Protein AF-A0A7C3XHT4-F1 (afdb_monomer)

Radius of gyration: 19.42 Å; Cα contacts (8 Å, |Δi|>4): 138; chains: 1; bounding box: 42×33×52 Å

Mean predicted aligned error: 4.63 Å

Structure (mmCIF, N/CA/C/O backbone):
data_AF-A0A7C3XHT4-F1
#
_entry.id   AF-A0A7C3XHT4-F1
#
loop_
_atom_site.group_PDB
_atom_site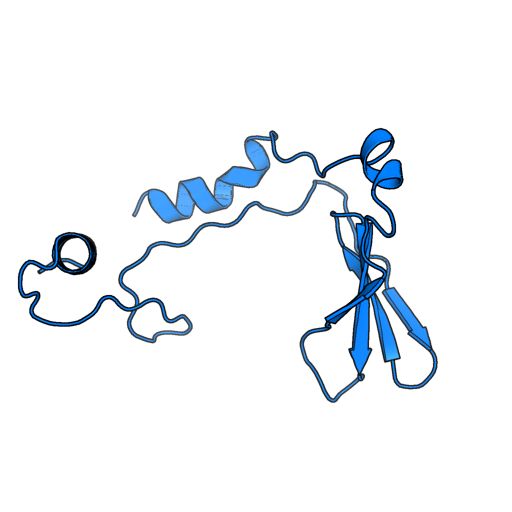.id
_atom_site.type_symbol
_atom_site.label_atom_id
_atom_site.label_alt_id
_atom_site.label_comp_id
_atom_site.label_asym_id
_atom_site.label_entity_id
_atom_site.label_seq_id
_atom_site.pdbx_PDB_ins_code
_atom_site.Cartn_x
_atom_site.Cartn_y
_atom_site.Cartn_z
_atom_site.occupancy
_atom_site.B_iso_or_equiv
_atom_site.auth_seq_id
_atom_site.auth_comp_id
_atom_site.auth_asym_id
_atom_site.auth_atom_id
_atom_site.pdbx_PDB_model_num
ATOM 1 N N . MET A 1 1 ? 20.754 -8.337 -22.516 1.00 83.81 1 MET A N 1
ATOM 2 C CA . MET A 1 1 ? 19.408 -7.756 -22.394 1.00 83.81 1 MET A CA 1
ATOM 3 C C . MET A 1 1 ? 19.260 -7.222 -20.981 1.00 83.81 1 MET A C 1
ATOM 5 O O . MET A 1 1 ? 19.386 -8.001 -20.041 1.00 83.81 1 MET A O 1
ATOM 9 N N . THR A 1 2 ? 19.110 -5.913 -20.820 1.00 93.31 2 THR A N 1
ATOM 10 C CA . THR A 1 2 ? 18.876 -5.274 -19.519 1.00 93.31 2 THR A CA 1
ATOM 11 C C . THR A 1 2 ? 17.486 -5.642 -18.989 1.00 93.31 2 THR A C 1
ATOM 13 O O . THR A 1 2 ? 16.603 -5.974 -19.783 1.00 93.31 2 THR A O 1
ATOM 16 N N . PRO A 1 3 ? 17.243 -5.544 -17.672 1.00 94.06 3 PRO A N 1
ATOM 17 C CA . PRO A 1 3 ? 15.899 -5.630 -17.103 1.00 94.06 3 PRO A CA 1
ATOM 18 C C . PRO A 1 3 ? 14.839 -4.822 -17.864 1.00 94.06 3 PRO A C 1
ATOM 20 O O . PRO A 1 3 ? 13.802 -5.351 -18.262 1.00 94.06 3 PRO A O 1
ATOM 23 N N . ARG A 1 4 ? 15.149 -3.556 -18.177 1.00 93.88 4 ARG A N 1
ATOM 24 C CA . ARG A 1 4 ? 14.274 -2.663 -18.949 1.00 93.88 4 ARG A CA 1
ATOM 25 C C . ARG A 1 4 ? 13.947 -3.224 -20.334 1.00 93.88 4 ARG A C 1
ATOM 27 O O . ARG A 1 4 ? 12.806 -3.125 -20.773 1.00 93.88 4 ARG A O 1
ATOM 34 N N . GLU A 1 5 ? 14.929 -3.796 -21.025 1.00 95.06 5 GLU A N 1
ATOM 35 C CA . GLU A 1 5 ? 14.718 -4.416 -22.337 1.00 95.06 5 GLU A CA 1
ATOM 36 C C . GLU A 1 5 ? 13.829 -5.659 -22.240 1.00 95.06 5 GLU A C 1
ATOM 38 O O . GLU A 1 5 ? 12.932 -5.805 -23.063 1.00 95.06 5 GLU A O 1
ATOM 43 N N . VAL A 1 6 ? 14.009 -6.501 -21.213 1.00 95.62 6 VAL A N 1
ATOM 44 C CA . VAL A 1 6 ? 13.133 -7.663 -20.984 1.00 95.62 6 VAL A CA 1
ATOM 45 C C . VAL A 1 6 ? 11.688 -7.211 -20.805 1.00 95.62 6 VAL A C 1
ATOM 47 O O . VAL A 1 6 ? 10.804 -7.730 -21.488 1.00 95.62 6 VAL A O 1
ATOM 50 N N . ILE A 1 7 ? 11.437 -6.236 -19.924 1.00 95.81 7 ILE A N 1
ATOM 51 C CA . ILE A 1 7 ? 10.077 -5.739 -19.676 1.00 95.81 7 ILE A CA 1
ATOM 52 C C . ILE A 1 7 ? 9.478 -5.131 -20.939 1.00 95.81 7 ILE A C 1
ATOM 54 O O . ILE A 1 7 ? 8.350 -5.469 -21.291 1.00 95.81 7 ILE A O 1
ATOM 58 N N . ARG A 1 8 ? 10.233 -4.302 -21.665 1.00 95.75 8 ARG A N 1
ATOM 59 C CA . ARG A 1 8 ? 9.759 -3.700 -22.914 1.00 95.75 8 ARG A CA 1
ATOM 60 C C . ARG A 1 8 ? 9.353 -4.765 -23.937 1.00 95.75 8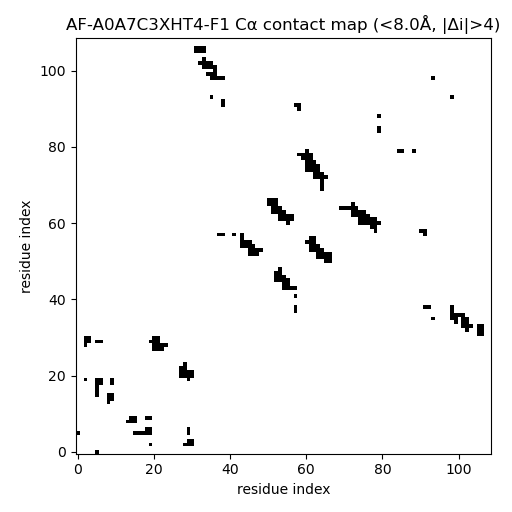 ARG A C 1
ATOM 62 O O . ARG A 1 8 ? 8.235 -4.722 -24.433 1.00 95.75 8 ARG A O 1
ATOM 69 N N . THR A 1 9 ? 10.191 -5.771 -24.178 1.00 95.62 9 THR A N 1
ATOM 70 C CA . THR A 1 9 ? 9.881 -6.847 -25.134 1.00 95.62 9 THR A CA 1
ATOM 71 C C . THR A 1 9 ? 8.700 -7.718 -24.690 1.00 95.62 9 THR A C 1
ATOM 73 O O . THR A 1 9 ? 7.960 -8.211 -25.539 1.00 95.62 9 THR A O 1
ATOM 76 N N . ASN A 1 10 ? 8.491 -7.894 -23.378 1.00 94.75 10 ASN A N 1
ATOM 77 C CA . ASN A 1 10 ? 7.297 -8.561 -22.848 1.00 94.75 10 ASN A CA 1
ATOM 78 C C . ASN A 1 10 ? 6.025 -7.751 -23.131 1.00 94.75 10 ASN A C 1
ATOM 80 O O . ASN A 1 10 ? 5.041 -8.322 -23.588 1.00 94.75 10 ASN A O 1
ATOM 84 N N . LEU A 1 11 ? 6.054 -6.433 -22.900 1.00 95.31 11 LEU A N 1
ATOM 85 C CA . LEU A 1 11 ? 4.926 -5.538 -23.190 1.00 95.31 11 LEU A CA 1
ATOM 86 C C . LEU A 1 11 ? 4.621 -5.455 -24.692 1.00 95.31 11 LEU A C 1
ATOM 88 O O . LEU A 1 11 ? 3.463 -5.353 -25.082 1.00 95.31 11 LEU A O 1
ATOM 92 N N . GLU A 1 12 ? 5.654 -5.524 -25.529 1.00 96.56 12 GLU A N 1
ATOM 93 C CA . GLU A 1 12 ? 5.548 -5.507 -26.993 1.00 96.56 12 GLU A CA 1
ATOM 94 C C . GLU A 1 12 ? 5.221 -6.886 -27.594 1.00 96.56 12 GLU A C 1
ATOM 96 O O . GLU A 1 12 ? 5.047 -6.999 -28.806 1.00 96.56 12 GLU A O 1
ATOM 101 N N . CYS A 1 13 ? 5.162 -7.946 -26.779 1.00 93.88 13 CYS A N 1
ATOM 102 C CA . CYS A 1 13 ? 4.976 -9.332 -27.222 1.00 93.88 13 CYS A CA 1
ATOM 103 C C . CYS A 1 13 ? 5.988 -9.795 -28.295 1.00 93.88 13 CYS A C 1
ATOM 105 O O . CYS A 1 13 ? 5.708 -10.706 -29.073 1.00 93.88 13 CYS A O 1
ATOM 107 N N . ALA A 1 14 ? 7.187 -9.208 -28.339 1.00 93.62 14 ALA A N 1
ATOM 108 C CA . ALA A 1 14 ? 8.148 -9.392 -29.431 1.00 93.62 14 ALA A CA 1
ATOM 109 C C . ALA A 1 14 ? 9.122 -10.574 -29.219 1.00 93.62 14 ALA A C 1
ATOM 111 O O . ALA A 1 14 ? 10.296 -10.496 -29.576 1.00 93.62 14 ALA A O 1
ATOM 112 N N . GLY A 1 15 ? 8.646 -11.679 -28.631 1.00 84.50 15 GLY A N 1
ATOM 113 C CA . GLY A 1 15 ? 9.426 -12.922 -28.511 1.00 84.50 15 GLY A CA 1
ATOM 114 C C . GLY A 1 15 ? 10.657 -12.812 -27.602 1.00 84.50 15 GLY A C 1
ATOM 115 O O . GLY A 1 15 ? 11.745 -13.249 -27.969 1.00 84.50 15 GLY A O 1
ATOM 116 N N . GLY A 1 16 ? 10.499 -12.199 -26.423 1.00 85.31 16 GLY A N 1
ATOM 117 C CA . GLY A 1 16 ? 11.589 -12.008 -25.464 1.00 85.31 16 GLY A CA 1
ATOM 118 C C . GLY A 1 16 ? 12.206 -13.319 -24.971 1.00 85.31 16 GLY A C 1
ATOM 119 O O . GLY A 1 16 ? 11.542 -14.345 -24.878 1.00 85.31 16 GLY A O 1
ATOM 120 N N . VAL A 1 17 ? 13.487 -13.268 -24.595 1.00 89.00 17 VAL A N 1
ATOM 121 C CA . VAL A 1 17 ? 14.254 -14.444 -24.130 1.00 89.00 17 VAL A CA 1
ATOM 122 C C . VAL A 1 17 ? 13.696 -15.077 -22.847 1.00 89.00 17 VAL A C 1
ATOM 124 O O . VAL A 1 17 ? 14.026 -16.218 -22.534 1.00 89.00 17 VAL A O 1
ATOM 127 N N . ARG A 1 18 ? 12.879 -14.330 -22.089 1.00 94.44 18 ARG A N 1
ATOM 128 C CA . ARG A 1 18 ? 12.124 -14.789 -20.916 1.00 94.44 18 ARG A CA 1
ATOM 129 C C . ARG A 1 18 ? 11.005 -13.809 -20.554 1.00 94.44 18 ARG A C 1
ATOM 131 O O . ARG A 1 18 ? 10.986 -12.671 -21.029 1.00 94.44 18 ARG A O 1
ATOM 138 N N . ILE A 1 19 ? 10.146 -14.231 -19.629 1.00 94.88 19 ILE A N 1
ATOM 139 C CA . ILE A 1 19 ? 9.165 -13.356 -18.980 1.00 94.88 19 ILE A CA 1
ATOM 140 C C . ILE A 1 19 ? 9.823 -12.334 -18.040 1.00 94.88 19 ILE A C 1
ATOM 142 O O . ILE A 1 19 ? 10.913 -12.575 -17.508 1.00 94.88 19 ILE A O 1
ATOM 146 N N . GLY A 1 20 ? 9.150 -11.204 -17.825 1.00 95.19 20 GLY A N 1
ATOM 147 C CA . GLY A 1 20 ? 9.519 -10.220 -16.805 1.00 95.19 20 GLY A CA 1
ATOM 148 C C . GLY A 1 20 ? 9.283 -10.730 -15.380 1.00 95.19 20 GLY A C 1
ATOM 149 O O . GLY A 1 20 ? 8.300 -11.424 -15.124 1.00 95.19 20 GLY A O 1
ATOM 150 N N . MET A 1 21 ? 10.174 -10.381 -14.450 1.00 96.31 21 MET A N 1
ATOM 151 C CA . MET A 1 21 ? 10.163 -10.863 -13.064 1.00 96.31 21 MET A CA 1
ATOM 152 C C . MET A 1 21 ? 10.061 -9.695 -12.076 1.00 96.31 21 MET A C 1
ATOM 154 O O . MET A 1 21 ? 10.751 -8.694 -12.231 1.00 96.31 21 MET A O 1
ATOM 158 N N . ASN A 1 22 ? 9.246 -9.829 -11.024 1.00 95.25 22 ASN A N 1
ATOM 159 C CA . ASN A 1 22 ? 9.104 -8.822 -9.962 1.00 95.25 22 ASN A CA 1
ATOM 160 C C . ASN A 1 22 ? 9.112 -9.481 -8.571 1.00 95.25 22 ASN A C 1
ATOM 162 O O . ASN A 1 22 ? 8.094 -9.528 -7.881 1.00 95.25 22 ASN A O 1
ATOM 166 N N . PHE A 1 2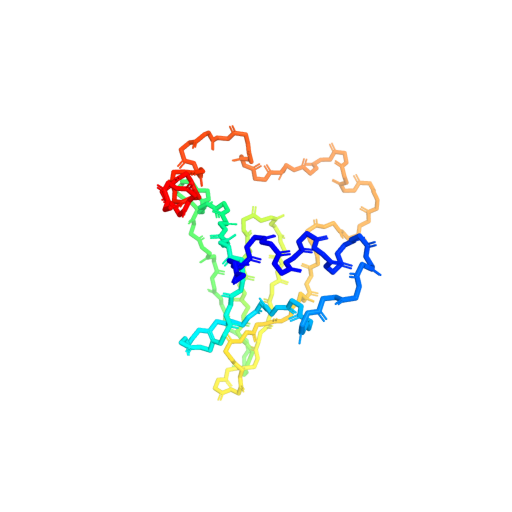3 ? 10.250 -10.057 -8.172 1.00 94.25 23 PHE A N 1
ATOM 167 C CA . PHE A 1 23 ? 10.404 -10.698 -6.862 1.00 94.25 23 PHE A CA 1
ATOM 168 C C . PHE A 1 23 ? 11.322 -9.894 -5.934 1.00 94.25 23 PHE A C 1
ATOM 170 O O . PHE A 1 23 ? 12.277 -9.265 -6.365 1.00 94.25 23 PHE A O 1
ATOM 177 N N . SER A 1 24 ? 11.067 -9.933 -4.628 1.00 88.06 24 SER A N 1
ATOM 178 C CA . SER A 1 24 ? 11.897 -9.282 -3.599 1.00 88.06 24 SER A CA 1
ATOM 179 C C . SER A 1 24 ? 12.813 -10.278 -2.871 1.00 88.06 24 SER A C 1
ATOM 181 O O . SER A 1 24 ? 12.676 -11.487 -3.045 1.00 88.06 24 SER A O 1
ATOM 183 N N . GLY A 1 25 ? 13.719 -9.809 -2.007 1.00 88.75 25 GLY A N 1
ATOM 184 C CA . GLY A 1 25 ? 14.505 -10.685 -1.120 1.00 88.75 25 GLY A CA 1
ATOM 185 C C . GLY A 1 25 ? 15.638 -11.440 -1.822 1.00 88.75 25 GLY A C 1
ATOM 186 O O . GLY A 1 25 ? 15.774 -12.645 -1.641 1.00 88.75 25 GLY A O 1
ATOM 187 N N . GLY A 1 26 ? 16.403 -10.748 -2.674 1.00 90.56 26 GLY A N 1
ATOM 188 C CA . GLY A 1 26 ? 17.536 -11.326 -3.415 1.00 90.56 26 GLY A CA 1
ATOM 189 C C . GLY A 1 26 ? 17.146 -12.253 -4.573 1.00 90.56 26 GLY A C 1
ATOM 190 O O . GLY A 1 26 ? 18.015 -12.812 -5.236 1.00 90.56 26 GLY A O 1
ATOM 191 N N . ARG A 1 27 ? 15.845 -12.421 -4.828 1.00 94.12 27 ARG A N 1
ATOM 192 C CA . ARG A 1 27 ? 15.317 -13.122 -6.004 1.00 94.12 27 ARG A CA 1
ATOM 193 C C . ARG A 1 27 ? 15.381 -12.223 -7.239 1.00 94.12 27 ARG A C 1
ATOM 195 O O . ARG A 1 27 ? 15.584 -11.016 -7.136 1.00 94.12 27 ARG A O 1
ATOM 202 N N . TRP A 1 28 ? 15.175 -12.822 -8.408 1.00 94.50 28 TRP A N 1
ATOM 203 C CA . TRP A 1 28 ? 15.216 -12.105 -9.678 1.00 94.50 28 TRP A CA 1
ATOM 204 C C . TRP A 1 28 ? 14.154 -10.996 -9.736 1.00 94.50 28 TRP A C 1
ATOM 206 O O . TRP A 1 28 ? 12.960 -11.261 -9.586 1.00 94.50 28 TRP A O 1
ATOM 216 N N . ASN A 1 29 ? 14.591 -9.763 -9.987 1.00 95.19 29 ASN A N 1
ATOM 217 C CA . ASN A 1 29 ? 13.727 -8.609 -10.187 1.00 95.19 29 ASN A CA 1
ATOM 218 C C . ASN A 1 29 ? 14.189 -7.790 -11.398 1.00 95.19 29 ASN A C 1
ATOM 220 O O . ASN A 1 29 ? 15.383 -7.528 -11.534 1.00 95.19 29 ASN A O 1
ATOM 224 N N . ASP A 1 30 ? 13.250 -7.398 -12.258 1.00 95.94 30 ASP A N 1
ATOM 225 C CA . ASP A 1 30 ? 13.490 -6.523 -13.406 1.00 95.94 30 ASP A CA 1
ATOM 226 C C . ASP A 1 30 ? 13.004 -5.081 -13.215 1.00 95.94 30 ASP A C 1
ATOM 228 O O . ASP A 1 30 ? 13.144 -4.239 -14.105 1.00 95.94 30 ASP A O 1
ATOM 232 N N . PHE A 1 31 ? 12.399 -4.805 -12.069 1.00 94.19 31 PHE A N 1
ATOM 233 C CA . PHE A 1 31 ? 11.781 -3.541 -11.729 1.00 94.19 31 PHE A CA 1
ATOM 234 C C . PHE A 1 31 ? 12.551 -2.849 -10.611 1.00 94.19 31 PHE A C 1
ATOM 236 O O . PHE A 1 31 ? 13.088 -3.469 -9.693 1.00 94.19 31 PHE A O 1
ATOM 243 N N . VAL A 1 32 ? 12.516 -1.524 -10.666 1.00 92.12 32 VAL A N 1
ATOM 244 C CA . VAL A 1 32 ? 12.749 -0.672 -9.507 1.00 92.12 32 VAL A CA 1
ATOM 245 C C . VAL A 1 32 ? 11.379 -0.325 -8.936 1.00 92.12 32 VAL A C 1
ATOM 247 O O . VAL A 1 32 ? 10.489 0.112 -9.666 1.00 92.12 32 VAL A O 1
ATOM 250 N N . GLY A 1 33 ? 11.195 -0.568 -7.641 1.00 89.94 33 GLY A N 1
ATOM 251 C CA . GLY A 1 33 ? 9.980 -0.220 -6.914 1.00 89.94 33 GLY A CA 1
ATOM 252 C C . GLY A 1 33 ? 10.202 1.007 -6.039 1.00 89.94 33 GLY A C 1
ATOM 253 O O . GLY A 1 33 ? 11.265 1.171 -5.446 1.00 89.94 33 GLY A O 1
ATOM 254 N N . GLY A 1 34 ? 9.176 1.841 -5.921 1.00 90.81 34 GLY A N 1
ATOM 255 C CA . GLY A 1 34 ? 9.118 2.935 -4.961 1.00 90.81 34 GLY A CA 1
ATOM 256 C C . GLY A 1 34 ? 7.725 2.994 -4.352 1.00 90.81 34 GLY A C 1
ATOM 257 O O . GLY A 1 34 ? 6.743 2.671 -5.017 1.00 90.81 34 GLY A O 1
ATOM 258 N N . ALA A 1 35 ? 7.649 3.389 -3.087 1.00 89.56 35 ALA A N 1
ATOM 259 C CA . ALA A 1 35 ? 6.394 3.602 -2.381 1.00 89.56 35 ALA A CA 1
ATOM 260 C C . ALA A 1 35 ? 6.371 5.010 -1.787 1.00 89.56 35 ALA A C 1
ATOM 262 O O . ALA A 1 35 ? 7.421 5.618 -1.557 1.00 89.56 35 ALA A O 1
ATOM 263 N N . LEU A 1 36 ? 5.165 5.510 -1.535 1.00 92.31 36 LEU A N 1
ATOM 264 C CA . LEU A 1 36 ? 4.967 6.722 -0.758 1.00 92.31 36 LEU A CA 1
ATOM 265 C C . LEU A 1 36 ? 5.394 6.454 0.693 1.00 92.31 36 LEU A C 1
ATOM 267 O O . LEU A 1 36 ? 5.022 5.435 1.273 1.00 92.31 36 LEU A O 1
ATOM 271 N N . GLY A 1 37 ? 6.180 7.356 1.277 1.00 92.44 37 GLY A N 1
ATOM 272 C CA . GLY A 1 37 ? 6.495 7.322 2.705 1.00 92.44 37 GLY A CA 1
ATOM 273 C C . GLY A 1 37 ? 5.251 7.560 3.574 1.00 92.44 37 GLY A C 1
ATOM 274 O O . GLY A 1 37 ? 4.226 8.015 3.058 1.00 92.44 37 GLY A O 1
ATOM 275 N N . PRO A 1 38 ? 5.315 7.296 4.889 1.00 90.56 38 PRO A N 1
ATOM 276 C CA . PRO A 1 38 ? 4.189 7.530 5.796 1.00 90.56 38 PRO A CA 1
ATOM 277 C C . PRO A 1 38 ? 3.806 9.016 5.851 1.00 90.56 38 PRO A C 1
ATOM 279 O O . PRO A 1 38 ? 4.645 9.891 5.608 1.00 90.56 38 PRO A O 1
ATOM 282 N N . VAL A 1 39 ? 2.548 9.318 6.181 1.00 92.69 39 VAL A N 1
ATOM 283 C CA . VAL A 1 39 ? 2.148 10.685 6.553 1.00 92.69 39 VAL A CA 1
ATOM 284 C C . VAL A 1 39 ? 2.992 11.160 7.752 1.00 92.69 39 VAL A C 1
ATOM 286 O O . VAL A 1 39 ? 3.066 10.455 8.760 1.00 92.69 39 VAL A O 1
ATOM 289 N N . PRO A 1 40 ? 3.631 12.346 7.693 1.00 90.38 40 PRO A N 1
ATOM 290 C CA . PRO A 1 40 ? 4.402 12.868 8.818 1.00 90.38 40 PRO A CA 1
ATOM 291 C C . PRO A 1 40 ? 3.565 12.982 10.098 1.00 90.38 40 PRO A C 1
ATOM 293 O O . PRO A 1 40 ? 2.507 13.608 10.101 1.00 90.38 40 PRO A O 1
ATOM 296 N N . GLY A 1 41 ? 4.056 12.393 11.190 1.00 90.50 41 GLY A N 1
ATOM 297 C CA . GLY A 1 41 ? 3.385 12.414 12.494 1.00 90.50 41 GLY A CA 1
ATOM 298 C C . GLY A 1 41 ? 2.199 11.454 12.631 1.00 90.50 41 GLY A C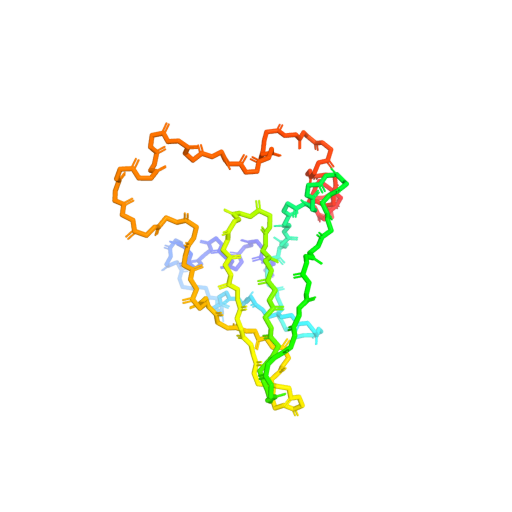 1
ATOM 299 O O . GLY A 1 41 ? 1.548 11.459 13.673 1.00 90.50 41 GLY A O 1
ATOM 300 N N . TYR A 1 42 ? 1.908 10.639 11.614 1.00 93.50 42 TYR A N 1
ATOM 301 C CA . TYR A 1 42 ? 0.948 9.550 11.743 1.00 93.50 42 TYR A CA 1
ATOM 302 C C . TYR A 1 42 ? 1.577 8.375 12.501 1.00 93.50 42 TYR A C 1
ATOM 304 O O . TYR A 1 42 ? 2.610 7.849 12.094 1.00 93.50 42 TYR A O 1
ATOM 312 N N . GLU A 1 43 ? 0.912 7.943 13.569 1.00 94.56 43 GLU A N 1
ATOM 313 C CA . GLU A 1 43 ? 1.269 6.756 14.344 1.00 94.56 43 GLU A CA 1
ATOM 314 C C . GLU A 1 43 ? 0.043 5.836 14.442 1.00 94.56 43 GLU A C 1
ATOM 316 O O . GLU A 1 43 ? -1.003 6.281 14.931 1.00 94.56 43 GLU A O 1
ATOM 321 N N . PRO A 1 44 ? 0.136 4.567 13.994 1.00 94.19 44 PRO A N 1
ATOM 322 C CA . PRO A 1 44 ? -0.971 3.626 14.080 1.00 94.19 44 PRO A CA 1
ATOM 323 C C . PRO A 1 44 ? -1.414 3.390 15.521 1.00 94.19 44 PRO A C 1
ATOM 325 O O 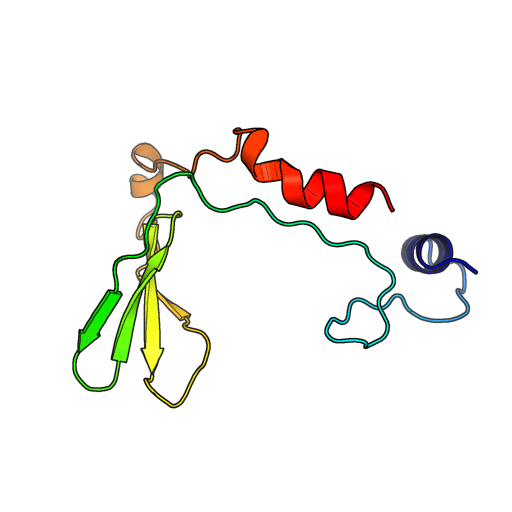. PRO A 1 44 ? -0.623 2.991 16.382 1.00 94.19 44 PRO A O 1
ATOM 328 N N . ARG A 1 45 ? -2.711 3.540 15.780 1.00 96.50 45 ARG A N 1
ATOM 329 C CA . ARG A 1 45 ? -3.320 3.069 17.023 1.00 96.50 45 ARG A CA 1
ATOM 330 C C . ARG A 1 45 ? -3.430 1.559 16.954 1.00 96.50 45 ARG A C 1
ATOM 332 O O . ARG A 1 45 ? -3.876 1.022 15.947 1.00 96.50 45 ARG A O 1
ATOM 339 N N . ARG A 1 46 ? -3.062 0.880 18.038 1.00 97.00 46 ARG A N 1
ATOM 340 C CA . ARG A 1 46 ? -3.157 -0.578 18.158 1.00 97.00 46 ARG A CA 1
ATOM 341 C C . ARG A 1 46 ? -3.858 -0.963 19.446 1.00 97.00 46 ARG A C 1
ATOM 343 O O . ARG A 1 46 ? -3.616 -0.348 20.483 1.00 97.00 46 ARG A O 1
ATOM 350 N N . TRP A 1 47 ? -4.702 -1.982 19.386 1.00 97.88 47 TRP A N 1
ATOM 351 C CA . TRP A 1 47 ? -5.338 -2.565 20.565 1.00 97.88 47 TRP A CA 1
ATOM 352 C C . TRP A 1 47 ? -5.580 -4.058 20.359 1.00 97.88 47 TRP A C 1
ATOM 354 O O . TRP A 1 47 ? -5.386 -4.595 19.270 1.00 97.88 47 TRP A O 1
ATOM 364 N N . THR A 1 48 ? -5.942 -4.764 21.425 1.00 98.06 48 THR A N 1
ATOM 365 C CA . THR A 1 48 ? -6.122 -6.217 21.396 1.00 98.06 48 THR A CA 1
ATOM 366 C C . THR A 1 48 ? -7.413 -6.604 22.091 1.00 98.06 48 THR A C 1
ATOM 368 O O . THR A 1 48 ? -7.712 -6.102 23.173 1.00 98.06 48 THR A O 1
ATOM 371 N N . GLU A 1 49 ? -8.141 -7.538 21.486 1.00 97.88 49 GLU A N 1
ATOM 372 C CA . GLU A 1 49 ? -9.313 -8.181 22.075 1.00 97.88 49 GLU A CA 1
ATOM 373 C C . GLU A 1 49 ? -9.145 -9.698 21.933 1.00 97.88 49 GLU A C 1
ATOM 375 O O . GLU A 1 49 ? -9.177 -10.256 20.833 1.00 97.88 49 GLU A O 1
ATOM 380 N N . GLY A 1 50 ? -8.898 -10.383 23.052 1.00 96.56 50 GLY A N 1
ATOM 381 C CA . GLY A 1 50 ? -8.582 -11.812 23.041 1.00 96.56 50 GLY A CA 1
ATOM 382 C C . GLY A 1 50 ? -7.328 -12.114 22.213 1.00 96.56 50 GLY A C 1
ATOM 383 O O . GLY A 1 50 ? -6.243 -11.628 22.518 1.00 96.56 50 GLY A O 1
ATOM 384 N N . THR A 1 51 ? -7.473 -12.932 21.169 1.00 96.75 51 THR A N 1
ATOM 385 C CA . THR A 1 51 ? -6.372 -13.339 20.274 1.00 96.75 51 THR A CA 1
ATOM 386 C C . THR A 1 51 ? -6.236 -12.460 19.029 1.00 96.75 51 THR A C 1
ATOM 388 O O . THR A 1 51 ? -5.460 -12.795 18.130 1.00 96.75 51 THR A O 1
ATOM 391 N N . ILE A 1 52 ? -7.012 -11.379 18.931 1.00 97.62 52 ILE A N 1
ATOM 392 C CA . ILE A 1 52 ? -7.049 -10.497 17.764 1.00 97.62 52 ILE A CA 1
ATOM 393 C C . ILE A 1 52 ? -6.405 -9.158 18.118 1.00 97.62 52 ILE A C 1
ATOM 395 O O . ILE A 1 52 ? -6.828 -8.488 19.058 1.00 97.62 52 ILE A O 1
ATOM 399 N N . GLU A 1 53 ? -5.390 -8.762 17.351 1.00 97.75 53 GLU A N 1
ATOM 400 C CA . GLU A 1 53 ? -4.868 -7.395 17.365 1.00 97.75 53 GLU A CA 1
ATOM 401 C C . GLU A 1 53 ? -5.551 -6.593 16.266 1.00 97.75 53 GLU A C 1
ATOM 403 O O . GLU A 1 53 ? -5.625 -7.046 15.122 1.00 97.75 53 GLU A O 1
ATOM 408 N N . TYR A 1 54 ? -5.987 -5.391 16.615 1.00 98.12 54 TYR A N 1
ATOM 409 C CA . TYR A 1 54 ? -6.518 -4.405 15.694 1.00 98.12 54 TYR A CA 1
ATOM 410 C C . TYR A 1 54 ? -5.563 -3.230 15.573 1.00 98.12 54 TYR A C 1
ATOM 412 O O . TYR A 1 54 ? -4.869 -2.874 16.532 1.00 98.12 54 TYR A O 1
ATOM 420 N N . TYR A 1 55 ? -5.558 -2.599 14.406 1.00 97.06 55 TYR A N 1
ATOM 421 C CA . TYR A 1 55 ? -4.838 -1.353 14.195 1.00 97.06 55 TYR A CA 1
ATOM 422 C C . TYR A 1 55 ? -5.480 -0.508 13.101 1.00 97.06 55 TYR A C 1
ATOM 424 O O . TYR A 1 55 ? -6.125 -1.055 12.209 1.00 97.06 55 TYR A O 1
ATOM 432 N N . ASP A 1 56 ? -5.324 0.814 13.165 1.00 97.06 56 ASP A N 1
ATOM 433 C CA . ASP A 1 56 ? -5.704 1.681 12.047 1.00 97.06 56 ASP A CA 1
ATOM 434 C C . ASP A 1 56 ? -4.555 1.894 11.050 1.00 97.06 56 ASP A C 1
ATOM 436 O O . ASP A 1 56 ? -3.401 1.571 11.335 1.00 97.06 56 ASP A O 1
ATOM 440 N N . ASP A 1 57 ? -4.887 2.390 9.856 1.00 95.50 57 ASP A N 1
ATOM 441 C CA . ASP A 1 57 ? -3.923 2.884 8.868 1.00 95.50 57 ASP A CA 1
ATOM 442 C C . ASP A 1 57 ? -4.136 4.382 8.571 1.00 95.50 57 ASP A C 1
ATOM 444 O O . ASP A 1 57 ? -5.133 4.987 8.974 1.00 95.50 57 ASP A O 1
ATOM 448 N N . GLU A 1 58 ? -3.196 4.997 7.847 1.00 95.44 58 GLU A N 1
ATOM 449 C CA . GLU A 1 58 ? -3.281 6.417 7.474 1.00 95.44 58 GLU A CA 1
ATOM 450 C C . GLU A 1 58 ? -4.488 6.735 6.574 1.00 95.44 58 GLU A C 1
ATOM 452 O O . GLU A 1 58 ? -4.892 7.892 6.473 1.00 95.44 58 GLU A O 1
ATOM 457 N N . TRP A 1 59 ? -5.081 5.715 5.946 1.00 94.88 59 TRP A N 1
ATOM 458 C CA . TRP A 1 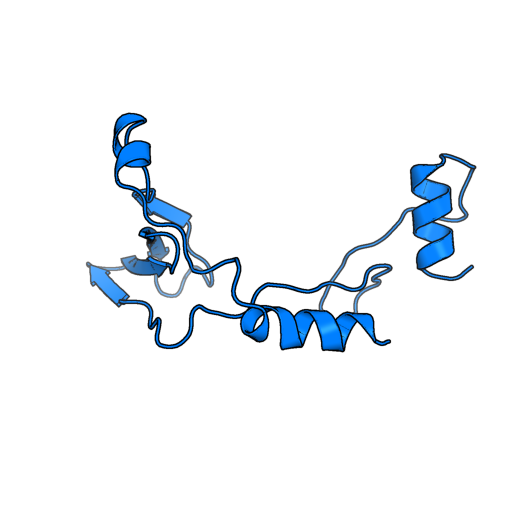59 ? -6.257 5.824 5.085 1.00 94.88 59 TRP A CA 1
ATOM 459 C C . TRP A 1 59 ? -7.568 5.769 5.876 1.00 94.88 59 TRP A C 1
ATOM 461 O O . TRP A 1 59 ? -8.616 6.061 5.302 1.00 94.88 59 TRP A O 1
ATOM 471 N N . GLY A 1 60 ? -7.525 5.428 7.167 1.00 96.06 60 GLY A N 1
ATOM 472 C CA . GLY A 1 60 ? -8.681 5.328 8.055 1.00 96.06 60 GLY A CA 1
ATOM 473 C C . GLY A 1 60 ? -9.320 3.939 8.128 1.00 96.06 60 GLY A C 1
ATOM 474 O O . GLY A 1 60 ? -10.384 3.804 8.736 1.00 96.06 60 GLY A O 1
ATOM 475 N N . ASN A 1 61 ? -8.712 2.905 7.538 1.00 97.62 61 ASN A N 1
ATOM 476 C CA . ASN A 1 61 ? -9.195 1.534 7.695 1.00 97.62 61 ASN A CA 1
ATOM 477 C C . ASN A 1 61 ? -8.857 1.017 9.093 1.00 97.62 61 ASN A C 1
ATOM 479 O O . ASN A 1 61 ? -7.825 1.369 9.657 1.00 97.62 61 ASN A O 1
ATOM 483 N N . ILE A 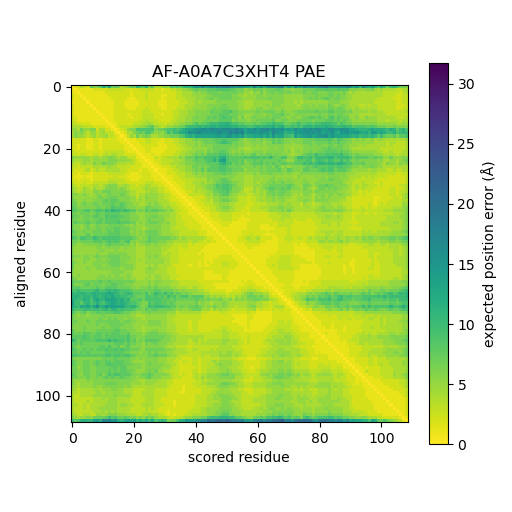1 62 ? -9.690 0.119 9.616 1.00 98.19 62 ILE A N 1
ATOM 484 C CA . ILE A 1 62 ? -9.330 -0.739 10.742 1.00 98.19 62 ILE A CA 1
ATOM 485 C C . ILE A 1 62 ? -8.960 -2.106 10.192 1.00 98.19 62 ILE A C 1
ATOM 487 O O . ILE A 1 62 ? -9.758 -2.762 9.522 1.00 98.19 62 ILE A O 1
ATOM 491 N N . TRP A 1 63 ? -7.757 -2.539 10.519 1.00 98.19 63 TRP A N 1
ATOM 492 C CA . TRP A 1 63 ? -7.233 -3.857 10.232 1.00 98.19 63 TRP A CA 1
ATOM 493 C C . TRP A 1 63 ? -7.342 -4.737 11.462 1.00 98.19 63 TRP A C 1
ATOM 495 O O . TRP A 1 63 ? -7.341 -4.245 12.591 1.00 98.19 63 TRP A O 1
ATOM 505 N N . HIS A 1 64 ? -7.374 -6.042 11.240 1.00 97.69 64 HIS A N 1
ATOM 506 C CA . HIS A 1 64 ? -7.198 -7.012 12.306 1.00 97.69 64 HIS A CA 1
ATOM 507 C C . HIS A 1 64 ? -6.313 -8.172 11.868 1.00 97.69 64 HIS A C 1
ATOM 509 O O . HIS A 1 64 ? -6.235 -8.512 10.687 1.00 97.69 64 HIS A O 1
ATOM 515 N N . ARG A 1 65 ? -5.617 -8.777 12.828 1.00 97.06 65 ARG A N 1
ATOM 516 C CA . ARG A 1 65 ? -4.835 -9.994 12.613 1.00 97.06 65 ARG A CA 1
ATOM 517 C C . ARG A 1 65 ? -4.894 -10.898 13.830 1.00 97.06 65 ARG A C 1
ATOM 519 O O . ARG A 1 65 ? -4.992 -10.436 14.965 1.00 97.06 65 ARG A O 1
ATOM 526 N N . VAL A 1 66 ? -4.739 -12.194 13.590 1.00 96.75 66 VAL A N 1
ATOM 527 C CA . VAL A 1 66 ? -4.565 -13.169 14.667 1.00 96.75 66 VAL A CA 1
ATOM 528 C C . VAL A 1 66 ? -3.141 -13.061 15.212 1.00 96.75 66 VAL A C 1
ATOM 530 O O . VAL A 1 66 ? -2.164 -13.255 14.475 1.00 96.75 66 VAL A O 1
ATOM 533 N N . LEU A 1 67 ? -3.030 -12.764 16.507 1.00 94.81 67 LEU A N 1
ATOM 534 C CA . LEU A 1 67 ? -1.759 -12.714 17.224 1.00 94.81 67 LEU A CA 1
ATOM 535 C C . LEU A 1 67 ? -0.998 -14.036 17.066 1.00 94.81 67 LEU A C 1
ATOM 537 O O . LEU A 1 67 ? -1.589 -15.112 17.042 1.00 94.81 67 LEU A O 1
ATOM 541 N N . GLU A 1 68 ? 0.323 -13.941 16.901 1.00 92.44 68 GLU A N 1
ATOM 542 C CA . GLU A 1 68 ? 1.260 -15.075 16.764 1.00 92.44 68 GLU A CA 1
ATOM 543 C C . GLU A 1 68 ? 1.033 -16.019 15.565 1.00 92.44 68 GLU A C 1
ATOM 545 O O . GLU A 1 68 ? 1.844 -16.911 15.319 1.00 92.44 68 GLU A O 1
ATOM 550 N N . ARG A 1 69 ? -0.028 -15.821 14.774 1.00 91.69 69 ARG A N 1
ATOM 551 C CA . ARG A 1 69 ? -0.346 -16.649 13.599 1.00 91.69 69 ARG A CA 1
ATOM 552 C C . ARG A 1 69 ? -0.098 -15.934 12.280 1.00 91.69 69 ARG A C 1
ATOM 554 O O . ARG A 1 69 ? 0.262 -16.591 11.308 1.00 91.69 69 ARG A O 1
ATOM 561 N N . SER A 1 70 ? -0.256 -14.611 12.244 1.00 88.12 70 SER A N 1
ATOM 562 C CA . SER A 1 70 ? -0.035 -13.820 11.034 1.00 88.12 70 SER A CA 1
ATOM 563 C C . SER A 1 70 ? 0.862 -12.608 11.276 1.00 88.12 70 SER A C 1
ATOM 565 O O . SER A 1 70 ? 0.764 -11.916 12.295 1.00 88.12 70 SER A O 1
ATOM 567 N N . ARG A 1 71 ? 1.734 -12.335 10.295 1.00 85.12 71 ARG A N 1
ATOM 568 C CA . ARG A 1 71 ? 2.516 -11.091 10.215 1.00 85.12 71 ARG A CA 1
ATOM 569 C C . ARG A 1 71 ? 1.705 -9.926 9.642 1.00 85.12 71 ARG A C 1
ATOM 571 O O . ARG A 1 71 ? 2.040 -8.786 9.934 1.00 85.12 71 ARG A O 1
ATOM 578 N N . GLY A 1 72 ? 0.681 -10.209 8.836 1.00 87.31 72 GLY A N 1
ATOM 579 C CA . GLY A 1 72 ? -0.200 -9.210 8.225 1.00 87.31 72 GLY A CA 1
ATOM 580 C C . GLY A 1 72 ? -1.637 -9.335 8.722 1.00 87.31 72 GLY A C 1
ATOM 581 O O . GLY A 1 72 ? -2.031 -10.385 9.232 1.00 87.31 72 GLY A O 1
ATOM 582 N N . GLY A 1 73 ? -2.407 -8.263 8.591 1.00 92.62 73 GLY A N 1
ATOM 583 C CA . GLY A 1 73 ? -3.847 -8.285 8.824 1.00 92.62 73 GLY A CA 1
ATOM 584 C C . GLY A 1 73 ? -4.650 -8.283 7.535 1.00 92.62 73 GLY A C 1
ATOM 585 O O . GLY A 1 73 ? -4.101 -8.167 6.439 1.00 92.62 73 GLY A O 1
ATOM 586 N N . GLU A 1 74 ? -5.960 -8.353 7.703 1.00 96.31 74 GLU A N 1
ATOM 587 C CA . GLU A 1 74 ? -6.945 -8.000 6.685 1.00 96.31 74 GLU A CA 1
ATOM 588 C C . GLU A 1 74 ? -7.769 -6.797 7.153 1.00 96.31 74 GLU A C 1
ATOM 590 O O . GLU A 1 74 ? -7.717 -6.412 8.326 1.00 96.31 74 GLU A O 1
ATOM 595 N N . ILE A 1 75 ? -8.498 -6.167 6.233 1.00 97.38 75 ILE A N 1
ATOM 596 C CA . ILE A 1 75 ? -9.380 -5.050 6.571 1.00 97.38 75 ILE A CA 1
ATOM 597 C C . ILE A 1 75 ? -10.588 -5.610 7.325 1.00 97.38 75 ILE A C 1
ATOM 599 O O . ILE A 1 75 ? -11.414 -6.312 6.750 1.00 97.38 75 ILE A O 1
ATOM 603 N N . TYR A 1 76 ? -10.695 -5.254 8.604 1.00 97.56 76 TYR A N 1
ATOM 604 C CA . TYR A 1 76 ? -11.848 -5.551 9.451 1.00 97.56 76 TYR A CA 1
ATOM 605 C C . TYR A 1 76 ? -12.990 -4.566 9.196 1.00 97.56 76 TYR A C 1
ATOM 607 O O . TYR A 1 76 ? -14.152 -4.951 9.089 1.00 97.56 76 TYR A O 1
ATOM 615 N N . ARG A 1 77 ? -12.651 -3.275 9.090 1.00 97.88 77 ARG A N 1
ATOM 616 C CA . ARG A 1 77 ? -13.605 -2.211 8.780 1.00 97.88 77 ARG A CA 1
ATOM 617 C C . ARG A 1 77 ? -12.980 -1.232 7.790 1.00 97.88 77 ARG A C 1
ATOM 619 O O . ARG A 1 77 ? -11.971 -0.613 8.134 1.00 97.88 77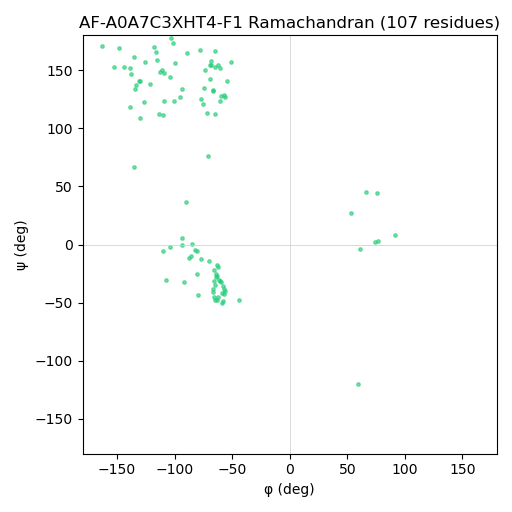 ARG A O 1
ATOM 626 N N . PRO A 1 78 ? -13.552 -1.073 6.588 1.00 97.38 78 PRO A N 1
ATOM 627 C CA . PRO A 1 78 ? -13.023 -0.137 5.610 1.00 97.38 78 PRO A CA 1
ATOM 628 C C . PRO A 1 78 ? -13.218 1.311 6.074 1.00 97.38 78 PRO A C 1
ATOM 630 O O . PRO A 1 78 ? -14.138 1.616 6.836 1.00 97.38 78 PRO A O 1
ATOM 633 N N . ALA A 1 79 ? -12.363 2.207 5.582 1.00 97.19 79 ALA A N 1
ATOM 634 C CA . ALA A 1 79 ? -12.470 3.647 5.816 1.00 97.19 79 ALA A CA 1
ATOM 635 C C . ALA A 1 79 ? -13.788 4.235 5.278 1.00 97.19 79 ALA A C 1
ATOM 637 O O . ALA A 1 79 ? -14.319 5.186 5.848 1.00 97.19 79 ALA A O 1
ATOM 638 N N . LEU A 1 80 ? -14.307 3.646 4.196 1.00 97.62 80 LEU A N 1
ATOM 639 C CA . LEU A 1 80 ? -15.605 3.946 3.596 1.00 97.62 80 LEU A CA 1
ATOM 640 C C . LEU A 1 80 ? -16.505 2.726 3.777 1.00 97.62 80 LEU A C 1
ATOM 642 O O . LEU A 1 80 ? -16.236 1.675 3.195 1.00 97.62 80 LEU A O 1
ATOM 646 N N . GLN A 1 81 ? -17.545 2.847 4.594 1.00 96.38 81 GLN A N 1
ATOM 647 C CA . GLN A 1 81 ? -18.528 1.780 4.787 1.00 96.38 81 GLN A CA 1
ATOM 648 C C . GLN A 1 81 ? -19.695 1.940 3.815 1.00 96.38 81 GLN A C 1
ATOM 650 O O . GLN A 1 81 ? -20.228 0.943 3.332 1.00 96.38 81 GLN A O 1
ATOM 655 N N . GLU A 1 82 ? -20.036 3.184 3.476 1.00 97.62 82 GLU A N 1
ATOM 656 C CA . GLU A 1 82 ? -21.061 3.513 2.489 1.00 97.62 82 GLU A CA 1
ATOM 657 C C . GLU A 1 82 ? -20.598 4.615 1.531 1.00 97.62 82 GLU A C 1
ATOM 659 O O . GLU A 1 82 ? -19.674 5.378 1.813 1.00 97.62 82 GLU A O 1
ATOM 664 N N . TRP A 1 83 ? -21.264 4.734 0.380 1.00 96.94 83 TRP A N 1
ATOM 665 C CA . TRP A 1 83 ? -20.905 5.724 -0.643 1.00 96.94 83 TRP A CA 1
ATOM 666 C C . TRP A 1 83 ? -20.965 7.171 -0.141 1.00 96.94 83 TRP A C 1
ATOM 668 O O . TRP A 1 83 ? -20.158 7.995 -0.565 1.00 96.94 83 TRP A O 1
ATOM 678 N N . SER A 1 84 ? -21.874 7.481 0.787 1.00 97.25 84 SER A N 1
ATOM 679 C CA . SER A 1 84 ? -21.994 8.816 1.384 1.00 97.25 84 SER A CA 1
ATOM 680 C C . SER A 1 84 ? -20.786 9.217 2.235 1.00 97.25 84 SER A C 1
ATOM 682 O O . SER A 1 84 ? -20.547 10.410 2.421 1.00 97.25 84 SER A O 1
ATOM 684 N N . ASP A 1 85 ? -19.998 8.256 2.732 1.00 97.44 85 ASP A N 1
ATOM 685 C CA . ASP A 1 85 ? -18.786 8.553 3.507 1.00 97.44 85 ASP A CA 1
ATOM 686 C C . ASP A 1 85 ? -17.757 9.310 2.661 1.00 97.44 85 ASP A C 1
ATOM 688 O O . ASP A 1 85 ? -16.979 10.109 3.187 1.00 97.44 85 ASP A O 1
ATOM 692 N N . PHE A 1 86 ? -17.795 9.116 1.338 1.00 96.56 86 PHE A N 1
ATOM 693 C CA . PHE A 1 86 ? -16.890 9.758 0.394 1.00 96.56 86 PHE A CA 1
ATOM 694 C C . PHE A 1 86 ? -16.944 11.289 0.470 1.00 96.56 86 PHE A C 1
ATOM 696 O O . PHE A 1 86 ? -15.908 11.940 0.380 1.00 96.56 86 PHE A O 1
ATOM 703 N N . GLU A 1 87 ? -18.119 11.876 0.718 1.00 97.00 87 GLU A N 1
ATOM 704 C CA . GLU A 1 87 ? -18.284 13.335 0.811 1.00 97.00 87 GLU A CA 1
ATOM 705 C C . GLU A 1 87 ? -17.505 13.955 1.980 1.00 97.00 87 GLU A C 1
ATOM 707 O O . GLU A 1 87 ? -17.168 15.139 1.962 1.00 97.00 87 GLU A O 1
ATOM 712 N N . ARG A 1 88 ? -17.232 13.159 3.018 1.00 95.69 88 ARG A N 1
ATOM 713 C CA . ARG A 1 88 ? -16.544 13.590 4.244 1.00 95.69 88 ARG A CA 1
ATOM 714 C C . ARG A 1 88 ? -15.147 12.996 4.365 1.00 95.69 88 ARG A C 1
ATOM 716 O O . ARG A 1 88 ? -14.425 13.335 5.308 1.00 95.69 88 ARG A O 1
ATOM 723 N N . TYR A 1 89 ? -14.779 12.108 3.447 1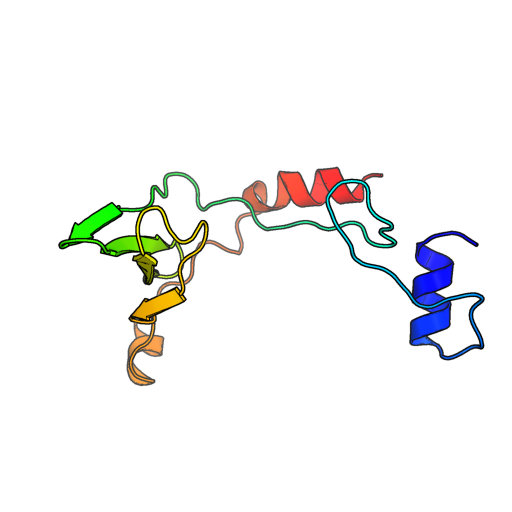.00 96.56 89 TYR A N 1
ATOM 724 C CA . TYR A 1 89 ? -13.519 11.398 3.487 1.00 96.56 89 TYR A CA 1
ATOM 725 C C . TYR A 1 89 ? -12.351 12.357 3.280 1.00 96.56 89 TYR A C 1
ATOM 727 O O . TYR A 1 89 ? -12.338 13.181 2.366 1.00 96.56 89 TYR A O 1
ATOM 735 N N . LYS A 1 90 ? -11.344 12.235 4.143 1.00 93.31 90 LYS A N 1
ATOM 736 C CA . LYS A 1 90 ? -10.087 12.967 4.023 1.00 93.31 90 LYS A CA 1
ATOM 737 C C . LYS A 1 90 ? -9.010 11.973 3.645 1.00 93.31 90 LYS A C 1
ATOM 739 O O . LYS A 1 90 ? -8.654 11.117 4.449 1.00 93.31 90 LYS A O 1
ATOM 744 N N . THR A 1 91 ? -8.504 12.095 2.426 1.00 93.19 91 THR A N 1
ATOM 745 C CA . THR A 1 91 ? -7.369 11.292 1.980 1.00 93.19 91 THR A CA 1
ATOM 746 C C . THR A 1 91 ? -6.124 11.649 2.796 1.00 93.19 91 THR A C 1
ATOM 748 O O . THR A 1 91 ? -5.981 12.807 3.209 1.00 93.19 91 THR A O 1
ATOM 751 N N . PRO A 1 92 ? -5.173 10.713 2.956 1.00 93.31 92 PRO A N 1
ATOM 752 C CA . PRO A 1 92 ? -3.817 11.063 3.362 1.00 93.31 92 PRO A CA 1
ATOM 753 C C . PRO A 1 92 ? -3.254 12.181 2.475 1.00 93.31 92 PRO A C 1
ATOM 755 O O . PRO A 1 92 ? -3.671 12.343 1.325 1.00 93.31 92 PRO A O 1
ATOM 758 N N . ASP A 1 93 ? -2.265 12.921 2.974 1.00 92.50 93 ASP A N 1
ATOM 759 C CA . ASP A 1 93 ? -1.568 13.952 2.196 1.00 92.50 93 ASP A CA 1
ATOM 760 C C . ASP A 1 93 ? -0.672 13.307 1.122 1.00 92.50 93 ASP A C 1
ATOM 762 O O . ASP A 1 93 ? 0.539 13.152 1.291 1.00 92.50 93 ASP A O 1
ATOM 766 N N . ILE A 1 94 ? -1.289 12.824 0.043 1.00 91.06 94 ILE A N 1
ATOM 767 C CA . ILE A 1 94 ? -0.620 12.130 -1.066 1.00 91.06 94 ILE A CA 1
ATOM 768 C C . ILE A 1 94 ? 0.109 13.089 -2.012 1.00 91.06 94 ILE A C 1
ATOM 770 O O . ILE A 1 94 ? 0.893 12.644 -2.844 1.00 91.06 94 ILE A O 1
ATOM 774 N N . ALA A 1 95 ? -0.144 14.395 -1.893 1.00 91.69 95 ALA A N 1
ATOM 775 C CA . ALA A 1 95 ? 0.482 15.426 -2.713 1.00 91.69 95 ALA A CA 1
ATOM 776 C C . ALA A 1 95 ? 1.820 15.910 -2.133 1.00 91.69 95 ALA A C 1
ATOM 778 O O . ALA A 1 95 ? 2.564 16.612 -2.816 1.00 91.69 95 ALA A O 1
ATOM 779 N N . ASN A 1 96 ? 2.143 15.541 -0.891 1.00 93.31 96 ASN A N 1
ATOM 780 C CA . ASN A 1 96 ? 3.364 15.965 -0.225 1.00 93.31 96 ASN A CA 1
ATOM 781 C C . ASN A 1 96 ? 4.626 15.406 -0.910 1.00 93.31 96 ASN A C 1
ATOM 783 O O . ASN A 1 96 ? 4.895 14.202 -0.808 1.00 93.31 96 ASN A O 1
ATOM 787 N N . PRO A 1 97 ? 5.461 16.254 -1.540 1.00 92.69 97 PRO A N 1
ATOM 788 C CA . PRO A 1 97 ? 6.635 15.798 -2.278 1.00 92.69 97 PRO A CA 1
ATOM 789 C C . PRO A 1 97 ? 7.678 15.125 -1.378 1.00 92.69 97 PRO A C 1
ATOM 791 O O . PRO A 1 97 ? 8.393 14.231 -1.829 1.00 92.69 97 PRO A O 1
ATOM 794 N N . THR A 1 98 ? 7.749 15.482 -0.091 1.00 93.88 98 THR A N 1
ATOM 795 C CA . THR A 1 98 ? 8.690 14.868 0.856 1.00 93.88 98 THR A CA 1
ATOM 796 C C . THR A 1 98 ? 8.429 13.371 1.019 1.00 93.88 98 THR A C 1
ATOM 798 O O . THR A 1 98 ? 9.373 12.599 1.188 1.00 93.88 98 THR A O 1
ATOM 801 N N . ARG A 1 99 ? 7.174 12.924 0.877 1.00 94.44 99 ARG A N 1
ATOM 802 C CA . ARG A 1 99 ? 6.817 11.500 0.949 1.00 94.44 99 ARG A CA 1
ATOM 803 C C . ARG A 1 99 ? 7.328 10.694 -0.252 1.00 94.44 99 ARG A C 1
ATOM 805 O O . ARG A 1 99 ? 7.385 9.471 -0.169 1.00 94.44 99 ARG A O 1
ATOM 812 N N . PHE A 1 100 ? 7.753 11.345 -1.336 1.00 94.44 100 PHE A N 1
ATOM 813 C CA . PHE A 1 100 ? 8.335 10.691 -2.513 1.00 94.44 100 PHE A CA 1
ATOM 814 C C . PHE A 1 100 ? 9.867 10.607 -2.471 1.00 94.44 100 PHE A C 1
ATOM 816 O O . PHE A 1 100 ? 10.458 10.046 -3.389 1.00 94.44 100 PHE A O 1
ATOM 823 N N . ALA A 1 101 ? 10.534 11.115 -1.426 1.00 93.62 101 ALA A N 1
ATOM 824 C CA . ALA A 1 101 ? 11.998 11.155 -1.361 1.00 93.62 101 ALA A CA 1
ATOM 825 C C . ALA A 1 101 ? 12.652 9.765 -1.501 1.00 93.62 101 ALA A C 1
ATOM 827 O O . ALA A 1 101 ? 13.613 9.607 -2.253 1.00 93.62 101 ALA A O 1
ATOM 828 N N . ALA A 1 102 ? 12.099 8.743 -0.837 1.00 92.81 102 ALA A N 1
ATOM 829 C CA . ALA A 1 102 ? 12.592 7.367 -0.941 1.00 92.81 102 ALA A CA 1
ATOM 830 C C . ALA A 1 102 ? 12.383 6.776 -2.346 1.00 92.81 102 ALA A C 1
ATOM 832 O O . ALA A 1 102 ? 13.253 6.075 -2.859 1.00 92.81 102 ALA A O 1
ATOM 833 N N . ALA A 1 103 ? 11.253 7.090 -2.989 1.00 94.12 103 ALA A N 1
ATOM 834 C CA . ALA A 1 103 ? 11.012 6.694 -4.370 1.00 94.12 103 ALA A CA 1
ATOM 835 C C . ALA A 1 103 ? 12.010 7.391 -5.309 1.00 94.12 103 ALA A C 1
ATOM 837 O O . ALA A 1 103 ? 12.672 6.725 -6.094 1.00 94.12 103 ALA A O 1
ATOM 838 N N . ALA A 1 104 ? 12.202 8.705 -5.184 1.00 93.88 104 ALA A N 1
ATOM 839 C CA . ALA A 1 104 ? 13.177 9.437 -5.989 1.00 93.88 104 ALA A CA 1
ATOM 840 C C . ALA A 1 104 ? 14.595 8.853 -5.857 1.00 93.88 104 ALA A C 1
ATOM 842 O O . ALA A 1 104 ? 15.292 8.725 -6.858 1.00 93.88 104 ALA A O 1
ATOM 843 N N . GLU A 1 105 ? 15.005 8.445 -4.652 1.00 94.00 105 GLU A N 1
ATOM 844 C CA . GLU A 1 105 ? 16.279 7.752 -4.439 1.00 94.00 105 GLU A CA 1
ATOM 845 C C . GLU A 1 105 ? 16.344 6.399 -5.152 1.00 94.00 105 GLU A C 1
ATOM 847 O O . GLU A 1 105 ? 17.305 6.133 -5.870 1.00 94.00 105 GLU A O 1
ATOM 852 N N . ALA A 1 106 ? 15.311 5.564 -5.017 1.00 92.38 106 ALA A N 1
ATOM 853 C CA . ALA A 1 106 ? 15.268 4.258 -5.671 1.00 92.38 106 ALA A CA 1
ATOM 854 C C . ALA A 1 106 ? 15.412 4.364 -7.201 1.00 92.38 106 ALA A C 1
ATOM 856 O O . ALA A 1 106 ? 16.096 3.549 -7.812 1.00 92.38 106 ALA A O 1
ATOM 857 N N . PHE A 1 107 ? 14.812 5.388 -7.814 1.00 91.88 107 PHE A N 1
ATOM 858 C CA . PHE A 1 107 ? 14.815 5.597 -9.266 1.00 91.88 107 PHE A CA 1
ATOM 859 C C . PHE A 1 107 ? 16.047 6.344 -9.812 1.00 91.88 107 PHE A C 1
ATOM 861 O O . PHE A 1 107 ? 16.131 6.548 -11.023 1.00 91.88 107 PHE A O 1
ATOM 868 N N . ARG A 1 108 ? 17.007 6.742 -8.964 1.00 90.94 108 ARG A N 1
ATOM 869 C CA . ARG A 1 108 ? 18.290 7.334 -9.400 1.00 90.94 108 ARG A CA 1
ATOM 870 C C . ARG A 1 108 ? 19.335 6.303 -9.860 1.00 90.94 108 ARG A C 1
ATOM 872 O O . ARG A 1 108 ? 20.400 6.714 -10.317 1.00 90.94 108 ARG A O 1
ATOM 879 N N . GLN A 1 109 ? 19.038 5.010 -9.708 1.00 66.88 109 GLN A N 1
ATOM 880 C CA . GLN A 1 109 ? 19.916 3.875 -10.024 1.00 66.88 109 GLN A CA 1
ATOM 881 C C . GLN A 1 109 ? 20.065 3.612 -11.527 1.00 66.88 109 GLN A C 1
ATOM 883 O O . GLN A 1 109 ? 19.081 3.807 -12.279 1.00 66.88 109 GLN A O 1
#

Secondary structure (DSSP, 8-state):
--HHHHHHHHHTTS--SS---B--SSS-B------PPPPTT----EEEETTEEEEE-TTSPEEEEETTT-SS-EEEE-S-SSGGGGGG-----TT-GGGGHHHHHHTT-

Foldseek 3Di:
DALVVQDVCQVVVVPHPDHADPDDDPDDHSDQDFDFAAQPPDDWDWDDDVQKIWIAGQQGFIWIDGPPPDPDTDGPGGNDPDPVSVVVGDGRPPVDVVRCPRVVVSVVD

pLDDT: mean 93.91, std 4.09, range [66.88, 98.19]

Solvent-accessible surface area (backbone atoms only — not comparable to full-atom values): 6805 Å² total; per-residue (Å²): 130,53,46,65,52,35,43,50,28,48,78,66,67,66,76,47,98,51,82,68,41,86,43,74,90,92,45,69,55,46,67,84,75,66,59,77,50,77,61,88,91,69,73,72,55,71,51,74,60,92,64,35,38,37,31,46,50,82,69,55,28,33,31,33,28,46,64,98,76,48,96,62,62,50,80,73,40,62,58,58,85,50,80,74,45,59,83,74,58,70,75,57,80,80,80,49,67,76,30,38,50,68,22,56,57,53,70,72,113

Sequence (109 aa):
MTPREVIRTNLECAGGVRIGMNFSGGRWNDFVGGALGPVPGYEPRRWTEGTIEYYDDEWGNIWHRVLERSRGGEIYRPALQEWSDFERYKTPDIANPTRFAAAAEAFRQ

Nearest PDB structures (foldseek):
  4n7z-assembly1_A-2  TM=5.143E-01  e=2.441E+00  Homo sapiens
  6n45-assembly1_A  TM=5.746E-01  e=3.785E+00  Homo sapiens
  6w3j-assembly1_B  TM=4.799E-01  e=2.154E+00  Homo sapiens
  4g7n-assembly1_A  TM=4.528E-01  e=1.900E+00  Drosophila melanogaster
  4mh1-assembly1_A-2  TM=5.063E-01  e=8.546E+00  Ketogulonicigenium vulgare Y25